Protein AF-A0A967GRF5-F1 (afdb_monomer_lite)

Sequence (69 aa):
KHITSYFRHEFELPDGERSGELKLELLRDDGAVAYLNGIEIVRSNMGEDPVEARTPAVRPVVGDYENTF

Radius of gyration: 14.4 Å; chains: 1; bounding box: 37×26×33 Å

pLDDT: mean 88.97, std 8.73, range [64.12, 97.31]

Secondary structure (DSSP, 8-state):
--S--------PPPTT-TTPPP------SS-EEEEETTEEEEEES--SSPP-TTPPPSS---GGGGS--

Foldseek 3Di:
DWQDDDDDDDDDDDPPCPPDDDDDDDQDWQWDWDDDPNHTDDGDQFDPDDDDRPGGGVDGDDDCSNVGD

Structure (mmCIF, N/CA/C/O backbone):
data_AF-A0A967GRF5-F1
#
_entry.id   AF-A0A967GRF5-F1
#
loop_
_atom_site.group_PDB
_atom_site.id
_atom_site.type_symbol
_atom_site.label_atom_id
_atom_site.label_alt_id
_atom_site.label_comp_id
_atom_site.label_asym_id
_atom_site.label_entity_id
_atom_site.label_seq_id
_atom_site.pdbx_PDB_ins_code
_atom_site.Cartn_x
_atom_site.Cartn_y
_atom_site.Cartn_z
_atom_site.occupancy
_atom_site.B_iso_or_equiv
_atom_site.auth_seq_id
_atom_site.auth_comp_id
_atom_site.auth_asym_id
_atom_site.auth_atom_id
_atom_site.pdbx_PDB_model_num
ATOM 1 N N . LYS A 1 1 ? 17.918 -10.546 -0.046 1.00 69.00 1 LYS A N 1
ATOM 2 C CA . LYS A 1 1 ? 17.177 -9.318 -0.429 1.00 69.00 1 LYS A CA 1
ATOM 3 C C . LYS A 1 1 ? 15.786 -9.749 -0.882 1.00 69.00 1 LYS A C 1
ATOM 5 O O . LYS A 1 1 ? 15.720 -10.681 -1.676 1.00 69.00 1 LYS A O 1
ATOM 10 N N . HIS A 1 2 ? 14.721 -9.160 -0.342 1.00 84.88 2 HIS A N 1
ATOM 11 C CA . HIS A 1 2 ? 13.332 -9.484 -0.698 1.00 84.88 2 HIS A CA 1
ATOM 12 C C . HIS A 1 2 ? 12.801 -8.447 -1.697 1.00 84.88 2 HIS A C 1
ATOM 14 O O . HIS A 1 2 ? 13.226 -7.296 -1.627 1.00 84.88 2 HIS A O 1
ATOM 20 N N . ILE A 1 3 ? 11.944 -8.868 -2.637 1.00 91.94 3 ILE A N 1
ATOM 21 C CA . ILE A 1 3 ? 11.266 -7.958 -3.581 1.00 91.94 3 ILE A CA 1
ATOM 22 C C . ILE A 1 3 ? 10.137 -7.232 -2.844 1.00 91.94 3 ILE A C 1
ATOM 24 O O . ILE A 1 3 ? 10.062 -6.013 -2.887 1.00 91.94 3 ILE A O 1
ATOM 28 N N . THR A 1 4 ? 9.321 -7.979 -2.099 1.00 94.06 4 THR A N 1
ATOM 29 C CA . THR A 1 4 ? 8.222 -7.432 -1.300 1.00 94.06 4 THR A CA 1
ATOM 30 C C . THR A 1 4 ? 8.536 -7.501 0.192 1.00 94.06 4 THR A C 1
ATOM 32 O O . THR A 1 4 ? 9.066 -8.500 0.684 1.00 94.06 4 THR A O 1
ATOM 35 N N . SER A 1 5 ? 8.147 -6.452 0.912 1.00 94.50 5 SER A N 1
ATOM 36 C CA . SER A 1 5 ? 8.071 -6.421 2.373 1.00 94.50 5 SER A CA 1
ATOM 37 C C . SER A 1 5 ? 6.612 -6.260 2.787 1.00 94.50 5 SER A C 1
ATOM 39 O O . SER A 1 5 ? 5.870 -5.517 2.149 1.00 94.50 5 SER A O 1
ATOM 41 N N . TYR A 1 6 ? 6.202 -6.951 3.849 1.00 94.56 6 TYR A N 1
ATOM 42 C CA . TYR A 1 6 ? 4.826 -6.921 4.342 1.00 94.56 6 TYR A CA 1
ATOM 43 C C . TYR A 1 6 ? 4.736 -6.140 5.649 1.00 94.56 6 TYR A C 1
ATOM 45 O O . TYR A 1 6 ? 5.529 -6.358 6.565 1.00 94.56 6 TYR A O 1
ATOM 53 N N . PHE A 1 7 ? 3.727 -5.278 5.740 1.00 94.94 7 PHE A N 1
ATOM 54 C CA . PHE A 1 7 ? 3.400 -4.497 6.928 1.00 94.94 7 PHE A CA 1
ATOM 55 C C . PHE A 1 7 ? 1.943 -4.751 7.303 1.00 94.94 7 PHE A C 1
ATOM 57 O O . PHE A 1 7 ? 1.098 -4.961 6.433 1.00 94.94 7 PHE A O 1
ATOM 64 N N . ARG A 1 8 ? 1.642 -4.736 8.602 1.00 96.69 8 ARG A N 1
ATOM 65 C CA . ARG A 1 8 ? 0.274 -4.840 9.109 1.00 96.69 8 ARG A CA 1
ATOM 66 C C . ARG A 1 8 ? 0.126 -3.966 10.339 1.00 96.69 8 ARG A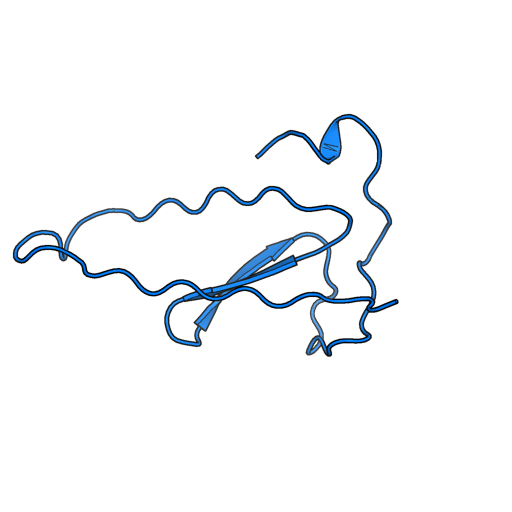 C 1
ATOM 68 O O . ARG A 1 8 ? 0.984 -3.992 11.218 1.00 96.69 8 ARG A O 1
ATOM 75 N N . HIS A 1 9 ? -0.980 -3.241 10.394 1.00 95.25 9 HIS A N 1
ATOM 76 C CA . HIS A 1 9 ? -1.371 -2.445 11.541 1.00 95.25 9 HIS A CA 1
ATOM 77 C C . HIS A 1 9 ? -2.858 -2.662 11.809 1.00 95.25 9 HIS A C 1
ATOM 79 O O . HIS A 1 9 ? -3.651 -2.728 10.872 1.00 95.25 9 HIS A O 1
ATOM 85 N N . GLU A 1 10 ? -3.205 -2.817 13.080 1.00 95.75 10 GLU A N 1
ATOM 86 C CA . GLU A 1 10 ? -4.580 -2.929 13.555 1.00 95.75 10 GLU A CA 1
ATOM 87 C C . GLU A 1 10 ? -4.911 -1.659 14.334 1.00 95.75 10 GLU A C 1
ATOM 89 O O . GLU A 1 10 ? -4.068 -1.153 15.076 1.00 95.75 10 GLU A O 1
ATOM 94 N N . PHE A 1 11 ? -6.120 -1.143 14.136 1.00 91.25 11 PHE A N 1
ATOM 95 C CA . PHE A 1 11 ? -6.623 0.039 14.819 1.00 91.25 11 PHE A CA 1
ATOM 96 C C . PHE A 1 11 ? -8.085 -0.177 15.206 1.00 91.25 11 PHE A C 1
ATOM 98 O O . PHE A 1 11 ? -8.826 -0.880 14.517 1.00 91.25 11 PHE A O 1
ATOM 105 N N . GLU A 1 12 ? -8.495 0.443 16.306 1.00 89.25 12 GLU A N 1
ATOM 106 C CA . GLU A 1 12 ? -9.882 0.443 16.761 1.00 89.25 12 GLU A CA 1
ATOM 107 C C . GLU A 1 12 ? -10.575 1.726 16.294 1.00 89.25 12 GLU A C 1
ATOM 109 O O . GLU A 1 12 ? -9.986 2.808 16.319 1.00 89.25 12 GLU A O 1
ATOM 114 N N . LEU A 1 13 ? -11.833 1.608 15.871 1.00 86.12 13 LEU A N 1
ATOM 115 C CA . LEU A 1 13 ? -12.684 2.759 15.580 1.00 86.12 13 LEU A CA 1
ATOM 116 C C . LEU A 1 13 ? -13.533 3.079 16.817 1.00 86.12 13 LEU A C 1
ATOM 118 O O . LEU A 1 13 ? -14.233 2.179 17.291 1.00 86.12 13 LEU A O 1
ATOM 122 N N . PRO A 1 14 ? -13.513 4.324 17.329 1.00 83.56 14 PRO A N 1
ATOM 123 C CA . PRO A 1 14 ? -14.345 4.715 18.460 1.00 83.56 14 PRO A CA 1
ATOM 124 C C . PRO A 1 14 ? -15.842 4.508 18.191 1.00 83.56 14 PRO A C 1
ATOM 126 O O . PRO A 1 14 ? -16.335 4.678 17.069 1.00 83.56 14 PRO A O 1
ATOM 129 N N . ASP A 1 15 ? -16.594 4.180 19.242 1.00 78.25 15 ASP A N 1
ATOM 130 C CA . ASP A 1 15 ? -18.047 4.050 19.156 1.00 78.25 15 ASP A CA 1
ATOM 131 C C . ASP A 1 15 ? -18.695 5.365 18.687 1.00 78.25 15 ASP A C 1
ATOM 133 O O . ASP A 1 15 ? -18.419 6.442 19.209 1.00 78.25 15 ASP A O 1
ATOM 137 N N . GLY A 1 16 ? -19.582 5.273 17.689 1.00 73.19 16 GLY A N 1
ATOM 138 C CA . GLY A 1 16 ? -20.255 6.428 17.079 1.00 73.19 16 GLY A CA 1
ATOM 139 C C . GLY A 1 16 ? -19.588 6.975 15.811 1.00 73.19 16 GLY A C 1
ATOM 140 O O . GLY A 1 16 ? -20.263 7.649 15.039 1.00 73.19 16 GLY A O 1
ATOM 141 N N . GLU A 1 17 ? -18.338 6.606 15.510 1.00 66.75 17 GLU A N 1
ATOM 142 C CA . GLU A 1 17 ? -17.631 7.026 14.282 1.00 66.75 17 GLU A CA 1
ATOM 143 C C . GLU A 1 17 ? -17.829 6.074 13.090 1.00 66.75 17 GLU A C 1
ATOM 145 O O . GLU A 1 17 ? -17.117 6.125 12.088 1.00 66.75 17 GLU A O 1
ATOM 150 N N . ARG A 1 18 ? -18.853 5.212 13.137 1.00 64.12 18 ARG A N 1
ATOM 151 C CA . ARG A 1 18 ? -19.140 4.251 12.053 1.00 64.12 18 ARG A CA 1
ATOM 152 C C . ARG A 1 18 ? -19.564 4.904 10.728 1.00 64.12 18 ARG A C 1
ATOM 154 O O . ARG A 1 18 ? -19.716 4.195 9.739 1.00 64.12 18 ARG A O 1
ATOM 161 N N . SER A 1 19 ? -19.778 6.219 10.706 1.00 64.25 19 SER A N 1
ATOM 162 C CA . SER A 1 19 ? -20.175 6.998 9.527 1.00 64.2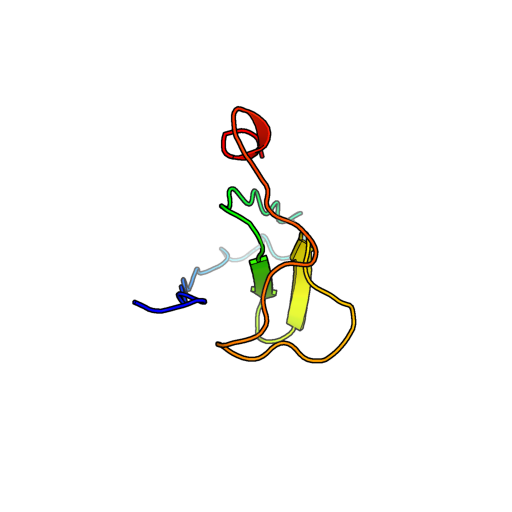5 19 SER A CA 1
ATOM 163 C C . SER A 1 19 ? -19.091 7.966 9.027 1.00 64.25 19 SER A C 1
ATOM 165 O O . SER A 1 19 ? -19.422 8.935 8.348 1.00 64.25 19 SER A O 1
ATOM 167 N N . GLY A 1 20 ? -17.821 7.749 9.383 1.00 73.44 20 GLY A N 1
ATOM 168 C CA . GLY A 1 20 ? -16.696 8.571 8.928 1.00 73.44 20 GLY A CA 1
ATOM 169 C C . GLY A 1 20 ? -16.097 8.139 7.583 1.00 73.44 20 GLY A C 1
ATOM 170 O O . GLY A 1 20 ? -16.262 7.002 7.141 1.00 73.44 20 GLY A O 1
ATOM 171 N N . GLU A 1 21 ? -15.362 9.053 6.947 1.00 81.81 21 GLU A N 1
ATOM 172 C CA . GLU A 1 21 ? -14.474 8.740 5.823 1.00 81.81 21 GLU A CA 1
ATOM 173 C C . GLU A 1 21 ? -13.101 8.304 6.352 1.00 81.81 21 GLU A C 1
ATOM 175 O O . GLU A 1 21 ? -12.543 8.930 7.253 1.00 81.81 21 GLU A O 1
ATOM 180 N N . LEU A 1 22 ? -12.534 7.245 5.770 1.00 86.75 22 LEU A N 1
ATOM 181 C CA . LEU A 1 22 ? -11.153 6.835 6.022 1.00 86.75 22 LEU A CA 1
ATOM 182 C C . LEU A 1 22 ? -10.274 7.297 4.862 1.00 86.75 22 LEU A C 1
ATOM 184 O O . LEU A 1 22 ? -10.571 7.009 3.703 1.00 86.75 22 LEU A O 1
ATOM 188 N N . LYS A 1 23 ? -9.164 7.970 5.176 1.00 89.62 23 LYS A N 1
ATOM 189 C CA . LYS A 1 23 ? -8.145 8.357 4.197 1.00 89.62 23 LYS A CA 1
ATOM 190 C C . LYS A 1 23 ? -6.903 7.487 4.375 1.00 89.62 23 LYS A C 1
ATOM 192 O O . LYS A 1 23 ? -6.328 7.452 5.458 1.00 89.62 23 LYS A O 1
ATOM 197 N N . LEU A 1 24 ? -6.481 6.817 3.303 1.00 91.94 24 LEU A N 1
ATOM 198 C CA . LEU A 1 24 ? -5.192 6.133 3.227 1.00 91.94 24 LEU A CA 1
ATOM 199 C C . LEU A 1 24 ? -4.227 6.981 2.396 1.00 91.94 24 LEU A C 1
ATOM 201 O O . LEU A 1 24 ? -4.489 7.245 1.226 1.00 91.94 24 LEU A O 1
ATOM 205 N N . GLU A 1 25 ? -3.106 7.367 2.996 1.00 92.94 25 GLU A N 1
ATOM 206 C CA . GLU A 1 25 ? -1.982 8.000 2.305 1.00 92.94 25 GLU A CA 1
ATOM 207 C C . GLU A 1 25 ? -0.851 6.976 2.195 1.00 92.94 25 GLU A C 1
ATOM 209 O O . GLU A 1 25 ? -0.421 6.399 3.195 1.00 92.94 25 GLU A O 1
ATOM 214 N N . LEU A 1 26 ? -0.409 6.699 0.968 1.00 91.62 26 LEU A N 1
ATOM 215 C CA . LEU A 1 26 ? 0.542 5.632 0.674 1.00 91.62 26 LEU A CA 1
ATOM 216 C C . LEU A 1 26 ? 1.779 6.207 -0.003 1.00 91.62 26 LEU A C 1
ATOM 218 O O . LEU A 1 26 ? 1.735 6.574 -1.173 1.00 91.62 26 LEU A O 1
ATOM 222 N N . LEU A 1 27 ? 2.895 6.190 0.721 1.00 91.81 27 LEU A N 1
ATOM 223 C CA . LEU A 1 27 ? 4.216 6.453 0.165 1.00 91.81 27 LEU A CA 1
ATOM 224 C C . LEU A 1 27 ? 4.955 5.136 -0.046 1.00 91.81 27 LEU A C 1
ATOM 226 O O . LEU A 1 27 ? 4.988 4.292 0.853 1.00 91.81 27 LEU A O 1
ATOM 230 N N . ARG A 1 28 ? 5.520 4.934 -1.236 1.00 91.12 28 ARG A N 1
ATOM 231 C CA . ARG A 1 28 ? 6.111 3.648 -1.617 1.00 91.12 28 ARG A CA 1
ATOM 232 C C . ARG A 1 28 ? 7.169 3.783 -2.706 1.00 91.12 28 ARG A C 1
ATOM 234 O O . ARG A 1 28 ? 6.981 4.517 -3.672 1.00 91.12 28 ARG A O 1
ATOM 241 N N . ASP A 1 29 ? 8.206 2.966 -2.596 1.00 88.44 29 ASP A N 1
ATOM 242 C CA . ASP A 1 29 ? 9.216 2.763 -3.632 1.00 88.44 29 ASP A CA 1
ATOM 243 C C . ASP A 1 29 ? 8.755 1.622 -4.565 1.00 88.44 29 ASP A C 1
ATOM 245 O O . ASP A 1 29 ? 8.306 0.571 -4.106 1.00 88.44 29 ASP A O 1
ATOM 249 N N . ASP A 1 30 ? 8.754 1.869 -5.873 1.00 92.19 30 ASP A N 1
ATOM 250 C CA . ASP A 1 30 ? 8.253 1.003 -6.955 1.00 92.19 30 ASP A CA 1
ATOM 251 C C . ASP A 1 30 ? 6.767 0.587 -6.973 1.00 92.19 30 ASP A C 1
ATOM 253 O O . ASP A 1 30 ? 6.067 0.935 -7.924 1.00 92.19 30 ASP A O 1
ATOM 257 N N . GLY A 1 31 ? 6.230 -0.152 -6.003 1.00 94.56 31 GLY A N 1
ATOM 258 C CA . GLY A 1 31 ? 4.872 -0.714 -6.114 1.00 94.56 31 GLY A CA 1
ATOM 259 C C . GLY A 1 31 ? 4.282 -1.183 -4.789 1.00 94.56 31 GLY A C 1
ATOM 260 O O . GLY A 1 31 ? 5.010 -1.546 -3.870 1.00 94.56 31 GLY A O 1
ATOM 261 N N . ALA A 1 32 ? 2.955 -1.127 -4.659 1.00 96.25 32 ALA A N 1
ATOM 262 C CA . ALA A 1 32 ? 2.270 -1.512 -3.426 1.00 96.25 32 ALA A CA 1
ATOM 263 C C . ALA A 1 32 ? 0.806 -1.913 -3.660 1.00 96.25 32 ALA A C 1
ATOM 265 O O . ALA A 1 32 ? 0.122 -1.368 -4.530 1.00 96.25 32 ALA A O 1
ATOM 266 N N . VAL A 1 33 ? 0.327 -2.838 -2.827 1.00 97.31 33 VAL A N 1
ATOM 267 C CA . VAL A 1 33 ? -1.091 -3.194 -2.691 1.00 97.31 33 VAL A CA 1
ATOM 268 C C . VAL A 1 33 ? -1.455 -3.108 -1.213 1.00 97.31 33 VAL A C 1
ATOM 270 O O . VAL A 1 33 ? -0.749 -3.675 -0.378 1.00 97.31 33 VAL A O 1
ATOM 273 N N . ALA A 1 34 ? -2.530 -2.393 -0.889 1.00 96.75 34 ALA A N 1
ATOM 274 C CA . ALA A 1 34 ? -3.021 -2.241 0.477 1.00 96.75 34 ALA A CA 1
ATOM 275 C C . ALA A 1 34 ? -4.390 -2.902 0.640 1.00 96.75 34 ALA A C 1
ATOM 277 O O . ALA A 1 34 ? -5.274 -2.764 -0.210 1.00 96.75 34 ALA A O 1
ATOM 278 N N . TYR A 1 35 ? -4.560 -3.585 1.770 1.00 96.69 35 TYR A N 1
ATOM 279 C CA . TYR A 1 35 ? -5.780 -4.300 2.119 1.00 96.69 35 TYR A CA 1
ATOM 280 C C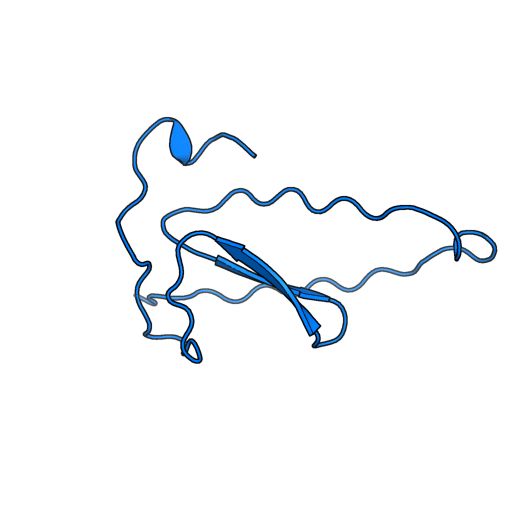 . TYR A 1 35 ? -6.338 -3.760 3.432 1.00 96.69 35 TYR A C 1
ATOM 282 O O . TYR A 1 35 ? -5.590 -3.572 4.391 1.00 96.69 35 TYR A O 1
ATOM 290 N N . LEU A 1 36 ? -7.655 -3.583 3.495 1.00 95.88 36 LEU A N 1
ATOM 291 C CA . LEU A 1 36 ? -8.389 -3.289 4.719 1.00 95.88 36 LEU A CA 1
ATOM 292 C C . LEU A 1 36 ? -9.333 -4.454 5.002 1.00 95.88 36 LEU A C 1
ATOM 294 O O . LEU A 1 36 ? -10.188 -4.783 4.183 1.00 95.88 36 LEU A O 1
ATOM 298 N N . ASN A 1 37 ? -9.150 -5.114 6.147 1.00 95.00 37 ASN A N 1
ATOM 299 C CA . ASN A 1 37 ? -9.936 -6.289 6.546 1.00 95.00 37 ASN A CA 1
ATOM 300 C C . ASN A 1 37 ? -9.982 -7.398 5.474 1.00 95.00 37 ASN A C 1
ATOM 302 O O . ASN A 1 37 ? -11.003 -8.048 5.270 1.00 95.00 37 ASN A O 1
ATOM 306 N N . GLY A 1 38 ? -8.861 -7.603 4.774 1.00 95.31 38 GLY A N 1
ATOM 307 C CA . GLY A 1 38 ? -8.721 -8.609 3.716 1.00 95.31 38 GLY A CA 1
ATOM 308 C C . GLY A 1 38 ? -9.233 -8.181 2.337 1.00 95.31 38 GLY A C 1
ATOM 309 O O . GLY A 1 38 ? -9.036 -8.920 1.378 1.00 95.31 38 GLY A O 1
ATOM 310 N N . ILE A 1 39 ? -9.835 -6.996 2.211 1.00 95.31 39 ILE A N 1
ATOM 311 C CA . ILE A 1 39 ? -10.306 -6.444 0.936 1.00 95.31 39 ILE A CA 1
ATOM 312 C C . ILE A 1 39 ? -9.247 -5.488 0.394 1.00 95.31 39 ILE A C 1
ATOM 314 O O . ILE A 1 39 ? -8.791 -4.600 1.110 1.00 95.31 39 ILE A O 1
ATOM 318 N N . GLU A 1 40 ? -8.851 -5.660 -0.864 1.00 95.69 40 GLU A N 1
ATOM 319 C CA . GLU A 1 40 ? -7.955 -4.725 -1.545 1.00 95.69 40 GLU A CA 1
ATOM 320 C C . GLU A 1 40 ? -8.638 -3.364 -1.718 1.00 95.69 40 GLU A C 1
ATOM 322 O O . GLU A 1 40 ? -9.737 -3.284 -2.263 1.00 95.69 40 GLU A O 1
ATOM 327 N N . ILE A 1 41 ? -7.985 -2.299 -1.253 1.00 95.56 41 ILE A N 1
ATOM 328 C CA . ILE A 1 41 ? -8.514 -0.928 -1.333 1.00 95.56 41 ILE A CA 1
ATOM 329 C C . ILE A 1 41 ? -7.644 -0.003 -2.183 1.00 95.56 41 ILE A C 1
ATOM 331 O O . ILE A 1 41 ? -8.135 1.004 -2.685 1.00 95.56 41 ILE A O 1
ATOM 335 N N . VAL A 1 42 ? -6.361 -0.334 -2.360 1.00 95.56 42 VAL A N 1
ATOM 336 C CA . VAL A 1 42 ? -5.422 0.429 -3.190 1.00 95.56 42 VAL A CA 1
ATOM 337 C C . VAL A 1 42 ? -4.473 -0.525 -3.899 1.00 95.56 42 VAL A C 1
ATOM 339 O O . VAL A 1 42 ? -3.856 -1.381 -3.264 1.00 95.56 42 VAL A O 1
ATOM 342 N N . ARG A 1 43 ? -4.287 -0.296 -5.201 1.00 96.50 43 ARG A N 1
ATOM 343 C CA . ARG A 1 43 ? -3.231 -0.890 -6.023 1.00 96.50 43 ARG A CA 1
ATOM 344 C C . ARG A 1 43 ? -2.467 0.222 -6.725 1.00 96.50 43 ARG A C 1
ATOM 346 O O . ARG A 1 43 ? -3.020 0.930 -7.560 1.00 96.50 43 ARG A O 1
ATOM 353 N N . SER A 1 44 ? -1.193 0.382 -6.384 1.00 95.06 44 SER A N 1
ATOM 354 C CA . SER A 1 44 ? -0.316 1.396 -6.971 1.00 95.06 44 SER A CA 1
ATOM 355 C C . SER A 1 44 ? 0.816 0.721 -7.732 1.00 95.06 44 SER A C 1
ATOM 357 O O . SER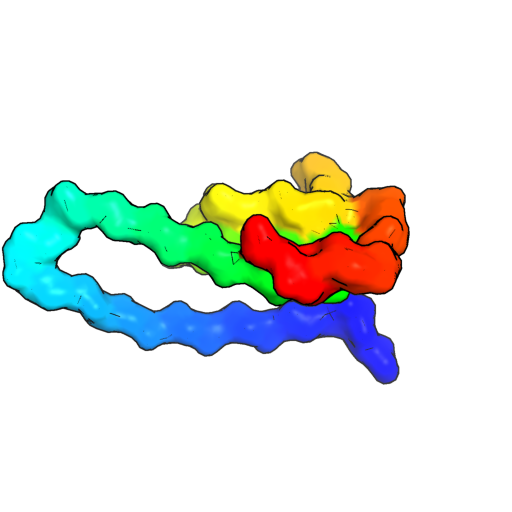 A 1 44 ? 1.680 0.085 -7.131 1.00 95.06 44 SER A O 1
ATOM 359 N N . ASN A 1 45 ? 0.817 0.895 -9.058 1.00 95.00 45 ASN A N 1
ATOM 360 C CA . ASN A 1 45 ? 1.875 0.438 -9.966 1.00 95.00 45 ASN A CA 1
ATOM 361 C C . ASN A 1 45 ? 2.179 -1.073 -9.902 1.00 95.00 45 ASN A C 1
ATOM 363 O O . ASN A 1 45 ? 3.317 -1.500 -10.087 1.00 95.00 45 ASN A O 1
ATOM 367 N N . MET A 1 46 ? 1.142 -1.883 -9.682 1.00 96.62 46 MET A N 1
ATOM 368 C CA . MET A 1 46 ? 1.171 -3.345 -9.790 1.00 96.62 46 MET A CA 1
ATOM 369 C C . MET A 1 46 ? 0.239 -3.778 -10.931 1.00 96.62 46 MET A C 1
ATOM 371 O O . MET A 1 46 ? -0.746 -3.087 -11.191 1.00 96.62 46 MET A O 1
ATOM 375 N N . GLY A 1 47 ? 0.546 -4.885 -11.621 1.00 95.00 47 GLY A N 1
ATOM 376 C CA . GLY A 1 47 ? -0.313 -5.424 -12.694 1.00 95.00 47 GLY A CA 1
ATOM 377 C C . GLY A 1 47 ? -1.687 -5.851 -12.168 1.00 95.00 47 GLY A C 1
ATOM 378 O O . GLY A 1 47 ? -1.856 -5.893 -10.962 1.00 95.00 47 GLY A O 1
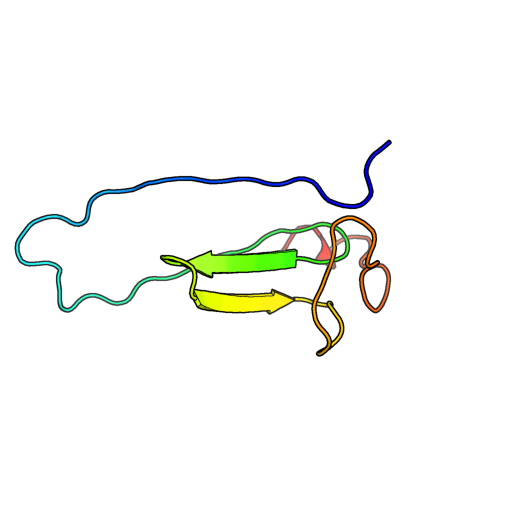ATOM 379 N N . GLU A 1 48 ? -2.668 -6.156 -13.019 1.00 92.19 48 GLU A N 1
ATOM 380 C CA . GLU A 1 48 ? -4.035 -6.508 -12.564 1.00 92.19 48 GLU A CA 1
ATOM 381 C C . GLU A 1 48 ? -4.172 -7.952 -12.057 1.00 92.19 48 GLU A C 1
ATOM 383 O O . GLU A 1 48 ? -5.076 -8.258 -11.280 1.00 92.19 48 GLU A O 1
ATOM 388 N N . ASP A 1 49 ? -3.246 -8.826 -12.444 1.00 92.38 49 ASP A N 1
ATOM 389 C CA . ASP A 1 49 ? -3.217 -10.218 -12.005 1.00 92.38 49 ASP A CA 1
ATOM 390 C C . ASP A 1 49 ? -2.963 -10.352 -10.488 1.00 92.38 49 ASP A C 1
ATOM 392 O O . ASP A 1 49 ? -2.500 -9.406 -9.823 1.00 92.38 49 ASP A O 1
ATOM 396 N N . PRO A 1 50 ? -3.235 -11.537 -9.906 1.00 92.94 50 PRO A N 1
ATOM 397 C CA . PRO A 1 50 ? -2.810 -11.850 -8.551 1.00 92.94 50 PRO A CA 1
ATOM 398 C C . PRO A 1 50 ? -1.316 -11.570 -8.359 1.00 92.94 50 PRO A C 1
ATOM 400 O O . PRO A 1 50 ? -0.467 -12.028 -9.125 1.00 92.94 50 PRO A O 1
ATOM 403 N N . VAL A 1 51 ? -0.996 -10.799 -7.321 1.00 93.56 51 VAL A N 1
ATOM 404 C CA . VAL A 1 51 ? 0.384 -10.467 -6.966 1.00 93.56 51 VAL A CA 1
ATOM 405 C C . VAL A 1 51 ? 0.906 -11.454 -5.930 1.00 93.56 51 VAL A C 1
ATOM 407 O O . VAL A 1 51 ? 0.240 -11.760 -4.943 1.00 93.56 51 VAL A O 1
ATOM 410 N N . GLU A 1 52 ? 2.128 -11.926 -6.130 1.00 93.44 52 GLU A N 1
ATOM 411 C CA . GLU A 1 52 ? 2.871 -12.729 -5.165 1.00 93.44 52 GLU A CA 1
ATOM 412 C C . GLU A 1 52 ? 4.063 -11.926 -4.628 1.00 93.44 52 GLU A C 1
ATOM 414 O O . GLU A 1 52 ? 4.437 -10.893 -5.181 1.00 93.44 52 GLU A O 1
ATOM 419 N N . ALA A 1 53 ? 4.740 -12.438 -3.595 1.00 93.44 53 ALA A N 1
ATOM 420 C CA . ALA A 1 53 ? 5.917 -11.799 -2.983 1.00 93.44 53 ALA A CA 1
ATOM 421 C C . ALA A 1 53 ? 7.099 -11.549 -3.948 1.00 93.44 53 ALA A C 1
ATOM 423 O O . ALA A 1 53 ? 8.110 -10.949 -3.571 1.00 93.44 53 ALA A O 1
ATOM 424 N N . ARG A 1 54 ? 7.025 -12.102 -5.164 1.00 94.44 54 ARG A N 1
ATOM 425 C CA . ARG A 1 54 ? 8.042 -11.992 -6.213 1.00 94.44 54 ARG A CA 1
ATOM 426 C C . ARG A 1 54 ? 7.564 -11.214 -7.437 1.00 94.44 54 ARG A C 1
ATOM 428 O O . ARG A 1 54 ? 8.362 -11.034 -8.354 1.00 94.44 54 ARG A O 1
ATOM 435 N N . THR A 1 55 ? 6.306 -10.778 -7.469 1.00 94.88 55 THR A N 1
ATOM 436 C CA . THR A 1 55 ? 5.767 -9.988 -8.576 1.00 94.88 55 THR A CA 1
ATOM 437 C C . THR A 1 55 ? 6.389 -8.590 -8.533 1.00 94.88 55 THR A C 1
ATOM 439 O O . THR A 1 55 ? 6.254 -7.908 -7.516 1.00 94.88 55 THR A O 1
ATOM 442 N N . PRO A 1 56 ? 7.100 -8.151 -9.587 1.00 94.25 56 PRO A N 1
ATOM 443 C CA . PRO A 1 56 ? 7.654 -6.804 -9.634 1.00 94.25 56 PRO A CA 1
ATOM 444 C C . PRO A 1 56 ? 6.558 -5.758 -9.877 1.00 94.25 56 PRO A C 1
ATOM 446 O O . PRO A 1 56 ? 5.478 -6.072 -10.385 1.00 94.25 56 PRO A O 1
ATOM 449 N N . ALA A 1 57 ? 6.868 -4.499 -9.568 1.00 95.38 57 ALA A N 1
ATOM 450 C CA . ALA A 1 57 ? 6.070 -3.367 -10.023 1.00 95.38 57 ALA A CA 1
ATOM 451 C C . ALA A 1 57 ? 6.060 -3.283 -11.561 1.00 95.38 57 ALA A C 1
ATOM 453 O O . ALA A 1 57 ? 6.986 -3.749 -12.229 1.00 95.38 57 ALA A O 1
ATOM 454 N N . VAL A 1 58 ? 5.027 -2.654 -12.130 1.00 95.69 58 VAL A N 1
ATOM 455 C CA . VAL A 1 58 ? 4.860 -2.519 -13.595 1.00 95.69 58 VAL A CA 1
ATOM 456 C C . VAL A 1 58 ? 6.011 -1.726 -14.222 1.00 95.69 58 VAL A C 1
ATOM 458 O O . VAL A 1 58 ? 6.424 -1.989 -15.350 1.00 95.69 58 VAL A O 1
ATOM 461 N N . ARG A 1 59 ? 6.540 -0.749 -13.486 1.00 92.94 59 ARG A N 1
ATOM 462 C CA . ARG A 1 59 ? 7.698 0.068 -13.863 1.00 92.94 59 ARG A CA 1
ATOM 463 C C . ARG A 1 59 ? 8.420 0.553 -12.610 1.00 92.94 59 ARG A C 1
ATOM 465 O O . ARG A 1 59 ? 7.754 0.684 -11.585 1.00 92.94 59 ARG A O 1
ATOM 472 N N . PRO A 1 60 ? 9.719 0.874 -12.679 1.00 89.12 60 PRO A N 1
ATOM 473 C CA . PRO A 1 60 ? 10.374 1.528 -11.562 1.00 89.12 60 PRO A CA 1
ATOM 474 C C . PRO A 1 60 ? 9.775 2.921 -11.326 1.00 89.12 60 PRO A C 1
ATOM 476 O O . PRO A 1 60 ? 9.428 3.623 -12.286 1.00 89.12 60 PRO A O 1
ATOM 479 N N . VAL A 1 61 ? 9.650 3.320 -10.066 1.00 86.44 61 VAL A N 1
ATOM 480 C CA . VAL A 1 61 ? 9.418 4.718 -9.678 1.00 86.44 61 VAL A CA 1
ATOM 481 C C . VAL A 1 61 ? 10.725 5.245 -9.113 1.00 86.44 61 VAL A C 1
ATOM 483 O O . VAL A 1 61 ? 11.433 4.503 -8.462 1.00 86.44 61 VAL A O 1
ATOM 486 N N . VAL A 1 62 ? 11.093 6.477 -9.467 1.00 85.25 62 VAL A N 1
ATOM 487 C CA . VAL A 1 62 ? 12.404 7.041 -9.129 1.00 85.25 62 VAL A CA 1
ATOM 488 C C . VAL A 1 62 ? 12.298 8.524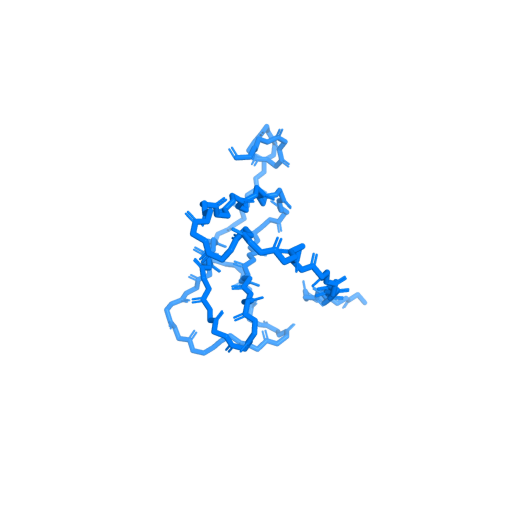 -8.807 1.00 85.25 62 VAL A C 1
ATOM 490 O O . VAL A 1 62 ? 11.481 9.240 -9.394 1.00 85.25 62 VAL A O 1
ATOM 493 N N . GLY A 1 63 ? 13.188 9.003 -7.940 1.00 83.62 63 GLY A N 1
ATOM 494 C CA . GLY A 1 63 ? 13.353 10.427 -7.648 1.00 83.62 63 GLY A CA 1
ATOM 495 C C . GLY A 1 63 ? 12.197 10.996 -6.828 1.00 83.62 63 GLY A C 1
ATOM 496 O O . GLY A 1 63 ? 11.708 10.358 -5.901 1.00 83.62 63 GLY A O 1
ATOM 497 N N . ASP A 1 64 ? 11.745 12.205 -7.163 1.00 78.44 64 ASP A N 1
ATOM 498 C CA . ASP A 1 64 ? 10.762 12.939 -6.349 1.00 78.44 64 ASP A CA 1
ATOM 499 C C . ASP A 1 64 ? 9.412 12.216 -6.210 1.00 78.44 64 ASP A C 1
ATOM 501 O O . ASP A 1 64 ? 8.705 12.418 -5.224 1.00 78.44 64 ASP A O 1
ATOM 505 N N . TYR A 1 65 ? 9.081 11.320 -7.145 1.00 73.75 65 TYR A N 1
ATOM 506 C CA . TYR A 1 65 ? 7.858 10.514 -7.109 1.00 73.75 65 TYR A CA 1
ATOM 507 C C . TYR A 1 65 ? 7.808 9.499 -5.954 1.00 73.75 65 TYR A C 1
ATOM 509 O O . TYR A 1 65 ? 6.734 8.986 -5.653 1.00 73.75 65 TYR A O 1
ATOM 517 N N . GLU A 1 66 ? 8.936 9.207 -5.301 1.00 77.62 66 GLU A N 1
ATOM 518 C CA . GLU A 1 66 ? 8.988 8.375 -4.089 1.00 77.62 66 GLU A CA 1
ATOM 519 C C . GLU A 1 66 ? 8.683 9.170 -2.807 1.00 77.62 66 GLU A C 1
ATOM 521 O O . GLU A 1 66 ? 8.566 8.573 -1.741 1.00 77.62 66 GLU A O 1
ATOM 526 N N . ASN A 1 67 ? 8.560 10.503 -2.891 1.00 82.56 67 ASN A N 1
ATOM 527 C CA . ASN A 1 67 ? 8.442 11.408 -1.738 1.00 82.56 67 ASN A CA 1
ATOM 528 C C . ASN A 1 67 ? 7.099 12.157 -1.669 1.00 82.56 67 ASN A C 1
ATOM 530 O O . ASN A 1 67 ? 6.937 13.075 -0.864 1.00 82.56 67 ASN A O 1
ATOM 534 N N . THR A 1 68 ? 6.131 11.774 -2.502 1.00 74.62 68 THR A N 1
ATOM 535 C CA . THR A 1 68 ? 4.792 12.375 -2.559 1.00 74.62 68 THR A CA 1
ATOM 536 C C . THR A 1 68 ? 3.703 11.327 -2.350 1.00 74.62 68 THR A C 1
ATOM 538 O O . THR A 1 68 ? 3.786 10.248 -2.938 1.00 74.62 68 THR A O 1
ATOM 541 N N . PHE A 1 69 ? 2.691 11.662 -1.543 1.00 73.75 69 PHE A N 1
ATOM 542 C CA . PHE A 1 69 ? 1.497 10.839 -1.310 1.00 73.75 69 PHE A CA 1
ATOM 543 C C . PHE A 1 69 ? 0.471 10.942 -2.444 1.00 73.75 69 PHE A C 1
ATOM 545 O O . PHE A 1 69 ? 0.383 12.030 -3.062 1.00 73.75 69 PHE A O 1
#